Protein AF-A0A7C8ECW9-F1 (afdb_monomer)

Sequence (80 aa):
MDQAVGLRKKENNEIQMGSADSTAVSAPQKPVRVMAVSSGKGGVGKSNIVINLSIALDRMGLRTLIMDADLGLANIDVLL

Secondary structure (DSSP, 8-state):
--TTHHHHHHHHHHHHHTT---------PPPPP------SSTTS-HHHHHHHHHHHHHHTT---------SSS--HHHH-

Structure (mmCIF, N/CA/C/O backbone):
data_AF-A0A7C8ECW9-F1
#
_entry.id   AF-A0A7C8ECW9-F1
#
loop_
_atom_site.group_PDB
_atom_site.id
_atom_site.type_symbol
_atom_site.label_atom_id
_atom_site.label_alt_id
_atom_site.label_comp_id
_atom_site.label_asym_id
_atom_site.label_entity_id
_atom_site.label_seq_id
_atom_site.pdbx_PDB_ins_code
_atom_site.Cartn_x
_atom_site.Cartn_y
_atom_site.Cartn_z
_atom_site.occupancy
_atom_site.B_iso_or_equiv
_atom_site.auth_seq_id
_atom_site.auth_comp_id
_atom_site.auth_asym_id
_atom_site.auth_atom_id
_atom_site.pdbx_PDB_model_num
ATOM 1 N N . MET A 1 1 ? -54.095 35.106 35.891 1.00 50.09 1 MET A N 1
ATOM 2 C CA . MET A 1 1 ? -53.476 34.282 34.831 1.00 50.09 1 MET A CA 1
ATOM 3 C C . MET A 1 1 ? -52.109 34.885 34.543 1.00 50.09 1 MET A C 1
ATOM 5 O O . MET A 1 1 ? -52.053 35.945 33.938 1.00 50.09 1 MET A O 1
ATOM 9 N N . ASP A 1 2 ? -51.041 34.300 35.087 1.00 71.75 2 ASP A N 1
ATOM 10 C CA . ASP A 1 2 ? -49.663 34.780 34.894 1.00 71.75 2 ASP A CA 1
ATOM 11 C C . ASP A 1 2 ? -49.099 34.168 33.601 1.00 71.75 2 ASP A C 1
ATOM 13 O O . ASP A 1 2 ? -48.892 32.957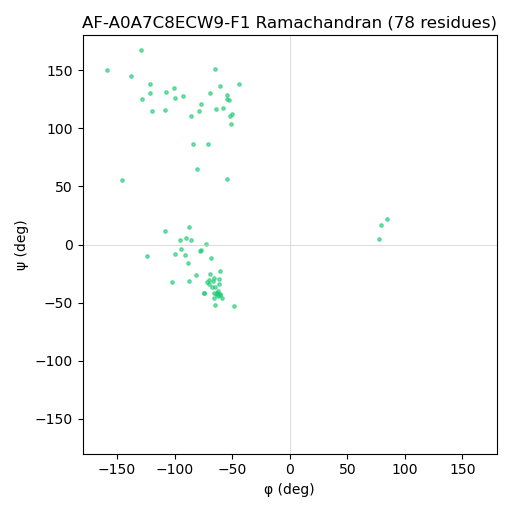 33.518 1.00 71.75 2 ASP A O 1
ATOM 17 N N . GLN A 1 3 ? -48.909 34.999 32.575 1.00 65.56 3 GLN A N 1
ATOM 18 C CA . GLN A 1 3 ? -48.443 34.583 31.246 1.00 65.56 3 GLN A CA 1
ATOM 19 C C . GLN A 1 3 ? -46.924 34.310 31.201 1.00 65.56 3 GLN A C 1
ATOM 21 O O . GLN A 1 3 ? -46.415 33.840 30.185 1.00 65.56 3 GLN A O 1
ATOM 26 N N . ALA A 1 4 ? -46.182 34.565 32.289 1.00 62.53 4 ALA A N 1
ATOM 27 C CA . ALA A 1 4 ? -44.721 34.447 32.316 1.00 62.53 4 ALA A CA 1
ATOM 28 C C . ALA A 1 4 ? -44.197 33.083 32.817 1.00 62.53 4 ALA A C 1
ATOM 30 O O . ALA A 1 4 ? -42.990 32.828 32.777 1.00 62.53 4 ALA A O 1
ATOM 31 N N . VAL A 1 5 ? -45.076 32.169 33.252 1.00 68.94 5 VAL A N 1
ATOM 32 C CA . VAL A 1 5 ? -44.683 30.845 33.787 1.00 68.94 5 VAL A CA 1
ATOM 33 C C . VAL A 1 5 ? -43.931 29.997 32.747 1.00 68.94 5 VAL A C 1
ATOM 35 O O . VAL A 1 5 ? -43.010 29.257 33.095 1.00 68.94 5 VAL A O 1
ATOM 38 N N . GLY A 1 6 ? -44.279 30.124 31.462 1.00 64.94 6 GLY A N 1
ATOM 39 C CA . GLY A 1 6 ? -43.624 29.395 30.370 1.00 64.94 6 GLY A CA 1
ATOM 40 C C . GLY A 1 6 ? -42.188 29.849 30.082 1.00 64.94 6 GLY A C 1
ATOM 41 O O . GLY A 1 6 ? -41.361 29.025 29.697 1.00 64.94 6 GLY A O 1
ATOM 42 N N . LEU A 1 7 ? -41.869 31.127 30.317 1.00 65.00 7 LEU A N 1
ATOM 43 C CA . LEU A 1 7 ? -40.528 31.683 30.093 1.00 65.00 7 LEU A CA 1
ATOM 44 C C . LEU A 1 7 ? -39.538 31.233 31.169 1.00 65.00 7 LEU A C 1
ATOM 46 O O . LEU A 1 7 ? -38.444 30.789 30.834 1.00 65.00 7 LEU A O 1
ATOM 50 N N . ARG A 1 8 ? -39.963 31.210 32.440 1.00 71.00 8 ARG A N 1
ATOM 51 C CA . ARG A 1 8 ? -39.133 30.700 33.550 1.00 71.00 8 ARG A CA 1
ATOM 52 C C . ARG A 1 8 ? -38.775 29.218 33.383 1.0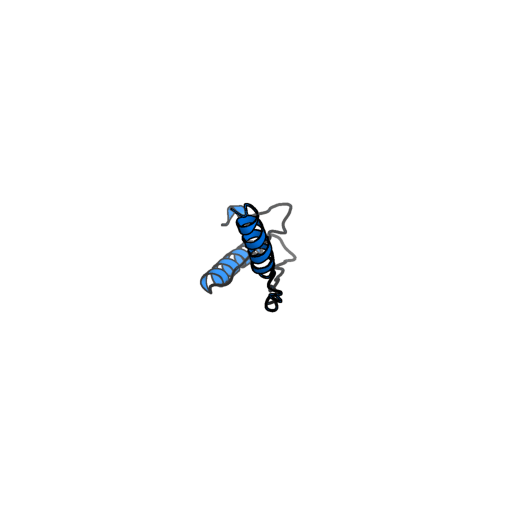0 71.00 8 ARG A C 1
ATOM 54 O O . ARG A 1 8 ? -37.717 28.779 33.818 1.00 71.00 8 ARG A O 1
ATOM 61 N N . LYS A 1 9 ? -39.643 28.433 32.726 1.00 62.91 9 LYS A N 1
ATOM 62 C CA . LYS A 1 9 ? -39.355 27.028 32.386 1.00 62.91 9 LYS A CA 1
ATOM 63 C C . LYS A 1 9 ? -38.324 26.877 31.266 1.00 62.91 9 LYS A C 1
ATOM 65 O O . LYS A 1 9 ? -37.595 25.895 31.289 1.00 62.91 9 LYS A O 1
ATOM 70 N N . LYS A 1 10 ? -38.258 27.807 30.306 1.00 61.94 10 LYS A N 1
ATOM 71 C CA . LYS A 1 10 ? -37.257 27.769 29.226 1.00 61.94 10 LYS A CA 1
ATOM 72 C C . LYS A 1 10 ? -35.868 28.165 29.720 1.00 61.94 10 LYS A C 1
ATOM 74 O O . LYS A 1 10 ? -34.920 27.455 29.417 1.00 61.94 10 LYS A O 1
ATOM 79 N N . GLU A 1 11 ? -35.777 29.191 30.560 1.00 62.75 11 GLU A N 1
ATOM 80 C CA . GLU A 1 11 ? -34.511 29.641 31.158 1.00 62.75 11 GLU A CA 1
ATOM 81 C C . GLU A 1 11 ? -33.850 28.535 32.004 1.00 62.75 11 GLU A C 1
ATOM 83 O O . GLU A 1 11 ? -32.670 28.234 31.842 1.00 62.75 11 GLU A O 1
ATOM 88 N N . ASN A 1 12 ? -34.637 27.816 32.816 1.00 59.06 12 ASN A N 1
ATOM 89 C CA . ASN A 1 12 ? -34.125 26.695 33.614 1.00 59.06 12 ASN A CA 1
ATOM 90 C C . ASN A 1 12 ? -33.718 25.471 32.773 1.00 59.06 12 ASN A C 1
ATOM 92 O O . ASN A 1 12 ? -32.883 24.684 33.214 1.00 59.06 12 ASN A O 1
ATOM 96 N N . ASN A 1 13 ? -34.299 25.295 31.581 1.00 57.22 13 ASN A N 1
ATOM 97 C CA . ASN A 1 13 ? -34.001 24.155 30.711 1.00 57.22 13 ASN A CA 1
ATOM 98 C C . ASN A 1 13 ? -32.797 24.434 29.792 1.00 57.22 13 ASN A C 1
ATOM 100 O O . ASN A 1 13 ? -32.026 23.524 29.504 1.00 57.22 13 ASN A O 1
ATOM 104 N N . GLU A 1 14 ? -32.582 25.691 29.390 1.00 56.72 14 GLU A N 1
ATOM 105 C CA . GLU A 1 14 ? -31.384 26.116 28.647 1.00 56.72 14 GLU A CA 1
ATOM 106 C C . GLU A 1 14 ? -30.116 26.023 29.512 1.00 56.72 14 GLU A C 1
ATOM 108 O O . GLU A 1 14 ? -29.083 25.555 29.031 1.00 56.72 14 GLU A O 1
ATOM 113 N N . ILE A 1 15 ? -30.207 26.336 30.812 1.00 57.38 15 ILE A N 1
ATOM 114 C CA . ILE A 1 15 ? -29.090 26.161 31.761 1.00 57.38 15 ILE A CA 1
ATOM 115 C C . ILE A 1 15 ? -28.730 24.672 31.949 1.00 57.38 15 ILE A C 1
ATOM 117 O O . ILE A 1 15 ? -27.571 24.342 32.196 1.00 57.38 15 ILE A O 1
ATOM 121 N N . GLN A 1 16 ? -29.688 23.753 31.786 1.00 56.06 16 GLN A N 1
ATOM 122 C CA . GLN A 1 16 ? -29.469 22.313 31.974 1.00 56.06 16 GLN A CA 1
ATOM 123 C C . GLN A 1 16 ? -28.983 21.592 30.700 1.00 56.06 16 GLN A C 1
ATOM 125 O O . GLN A 1 16 ? -28.443 20.492 30.792 1.00 56.06 16 GLN A O 1
ATOM 130 N N . MET A 1 17 ? -29.113 22.220 29.526 1.00 51.66 17 MET A N 1
ATOM 131 C CA . MET A 1 17 ? -28.725 21.647 28.227 1.00 51.66 17 MET A CA 1
ATOM 132 C C . MET A 1 17 ? -27.356 22.152 27.722 1.00 51.66 17 MET A C 1
ATOM 134 O O . MET A 1 17 ? -26.817 21.609 26.761 1.00 51.66 17 MET A O 1
ATOM 138 N N . GLY A 1 18 ? -26.766 23.150 28.394 1.00 46.47 18 GLY A N 1
ATOM 139 C CA . GLY A 1 18 ? -25.466 23.751 28.059 1.00 46.47 18 GLY A CA 1
ATOM 140 C C . GLY A 1 18 ? -24.227 23.113 28.705 1.00 46.47 18 GLY A C 1
ATOM 141 O O . GLY A 1 18 ? -23.134 23.645 28.546 1.00 46.47 18 GLY A O 1
ATOM 142 N N . SER A 1 19 ? -24.356 21.998 29.435 1.00 48.56 19 SER A N 1
ATOM 143 C CA . SER A 1 19 ? -23.237 21.343 30.146 1.00 48.56 19 SER A CA 1
ATOM 144 C C . SER A 1 19 ? -22.779 20.012 29.535 1.00 48.56 19 SER A C 1
ATOM 146 O O . SER A 1 19 ? -21.977 19.300 30.135 1.00 48.56 19 SER A O 1
ATOM 148 N N . ALA A 1 20 ? -23.242 19.682 28.325 1.00 54.28 20 ALA A N 1
ATOM 149 C CA . ALA A 1 20 ? -22.780 18.509 27.579 1.00 54.28 20 ALA A CA 1
ATOM 150 C C . ALA A 1 20 ? -21.536 18.781 26.711 1.00 54.28 20 ALA A C 1
ATOM 152 O O . ALA A 1 20 ? -21.192 17.950 25.873 1.00 54.28 20 ALA A O 1
ATOM 153 N N . ASP A 1 21 ? -20.825 19.893 26.929 1.00 48.44 21 ASP A N 1
ATOM 154 C CA . ASP A 1 21 ? -19.437 20.020 26.472 1.00 48.44 21 ASP A CA 1
ATOM 155 C C . ASP A 1 21 ? -18.532 19.298 27.475 1.00 48.44 21 ASP A C 1
ATOM 157 O O . ASP A 1 21 ? -17.776 19.868 28.264 1.00 48.44 21 ASP A O 1
ATOM 161 N N . SER A 1 22 ? -18.735 17.982 27.520 1.00 54.09 22 SER A N 1
ATOM 162 C CA . SER A 1 22 ? -17.852 17.044 28.178 1.00 54.09 22 SER A CA 1
ATOM 163 C C . SER A 1 22 ? -16.446 17.295 27.656 1.00 54.09 22 SER A C 1
ATOM 165 O O . SER A 1 22 ? -16.117 16.973 26.516 1.00 54.09 22 SER A O 1
ATOM 167 N N . THR A 1 23 ? -15.618 17.815 28.552 1.00 46.81 23 THR A N 1
ATOM 168 C CA . THR A 1 23 ? -14.162 17.717 28.619 1.00 46.81 23 THR A CA 1
ATOM 169 C C . THR A 1 23 ? -13.718 16.249 28.607 1.00 46.81 23 THR A C 1
ATOM 171 O O . THR A 1 23 ? -13.015 15.762 29.492 1.00 46.81 23 THR A O 1
ATOM 174 N N . ALA A 1 24 ? -14.133 15.506 27.583 1.00 57.53 24 ALA A N 1
ATOM 175 C CA . ALA A 1 24 ? -13.590 14.218 27.232 1.00 57.53 24 ALA A CA 1
ATOM 176 C C . ALA A 1 24 ? -12.196 14.500 26.683 1.00 57.53 24 ALA A C 1
ATOM 178 O O . ALA A 1 24 ? -11.996 14.700 25.486 1.00 57.53 24 ALA A O 1
ATOM 179 N N . VAL A 1 25 ? -11.227 14.566 27.594 1.00 57.78 25 VAL A N 1
ATOM 180 C CA . VAL A 1 25 ? -9.812 14.451 27.266 1.00 57.78 25 VAL A CA 1
ATOM 181 C C . VAL A 1 25 ? -9.702 13.186 26.420 1.00 57.78 25 VAL A C 1
ATOM 183 O O . VAL A 1 25 ? -9.877 12.080 26.937 1.00 57.78 25 VAL A O 1
ATOM 186 N N . SER A 1 26 ? -9.555 13.345 25.100 1.00 67.19 26 SER A N 1
ATOM 187 C CA . SER A 1 26 ? -9.531 12.211 24.182 1.00 67.19 26 SER A CA 1
ATOM 188 C C . SER A 1 26 ? -8.445 11.268 24.677 1.00 67.19 26 SER A C 1
ATOM 190 O O . SER A 1 26 ? -7.311 11.718 24.870 1.00 67.19 26 SER A O 1
ATOM 192 N N . ALA A 1 27 ? -8.789 9.999 24.918 1.00 69.69 27 ALA A N 1
ATOM 193 C CA . ALA A 1 27 ? -7.811 8.986 25.296 1.00 69.69 27 ALA A CA 1
ATOM 194 C C . ALA A 1 27 ? -6.569 9.134 24.399 1.00 69.69 27 ALA A C 1
ATOM 196 O O . ALA A 1 27 ? -6.745 9.395 23.203 1.00 69.69 27 ALA A O 1
ATOM 197 N N . PRO A 1 28 ? -5.342 9.016 24.944 1.00 66.06 28 PRO A N 1
ATOM 198 C CA . PRO A 1 28 ? -4.125 9.25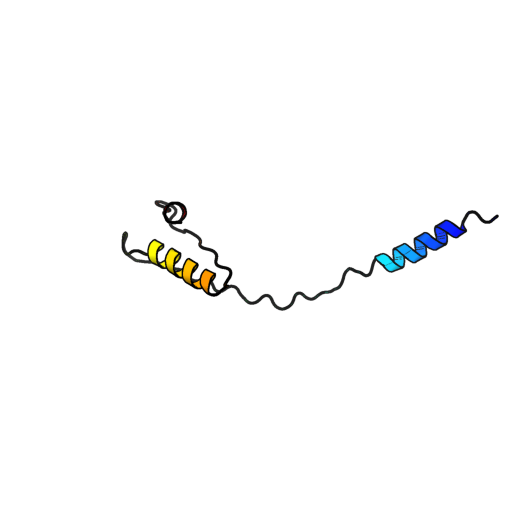3 24.180 1.00 66.06 28 PRO A CA 1
ATOM 199 C C . PRO A 1 28 ? -4.194 8.444 22.886 1.00 66.06 28 PRO A C 1
ATOM 201 O O . PRO A 1 28 ? -4.240 7.211 22.908 1.00 66.06 28 PRO A O 1
ATOM 204 N N . GLN A 1 29 ? -4.294 9.154 21.760 1.00 73.12 29 GLN A N 1
ATOM 205 C CA . GLN A 1 29 ? -4.355 8.545 20.441 1.00 73.12 29 GLN A CA 1
ATOM 206 C C . GLN A 1 29 ? -3.086 7.709 20.299 1.00 73.12 29 GLN A C 1
ATOM 208 O O . GLN A 1 29 ? -1.977 8.239 20.390 1.00 73.12 29 GLN A O 1
ATOM 213 N N . LYS A 1 30 ? -3.234 6.388 20.148 1.00 81.56 30 LYS A N 1
ATOM 214 C CA . LYS A 1 30 ? -2.077 5.525 19.901 1.00 81.56 30 LYS A CA 1
ATOM 215 C C . LYS A 1 30 ? -1.342 6.072 18.669 1.00 81.56 30 LYS A C 1
ATOM 217 O O . LYS A 1 30 ? -1.999 6.291 17.650 1.00 81.56 30 LYS A O 1
ATOM 222 N N . PRO A 1 31 ? -0.018 6.293 18.741 1.00 87.00 31 PRO A N 1
ATOM 223 C CA . PRO A 1 31 ? 0.725 6.835 17.614 1.00 87.00 31 PRO A CA 1
ATOM 224 C C . PRO A 1 31 ? 0.618 5.890 16.415 1.00 87.00 31 PRO A C 1
ATOM 226 O O . PRO A 1 31 ? 0.731 4.669 16.556 1.00 87.00 31 PRO A O 1
ATOM 229 N N . VAL A 1 32 ? 0.392 6.457 15.230 1.00 92.56 32 VAL A N 1
ATOM 230 C CA . VAL A 1 32 ? 0.363 5.696 13.978 1.00 92.56 32 VAL A CA 1
ATOM 231 C C . VAL A 1 32 ? 1.781 5.227 13.664 1.00 92.56 32 VAL A C 1
ATOM 233 O O . VAL A 1 32 ? 2.726 6.015 13.682 1.00 92.56 32 VAL A O 1
ATOM 236 N N . ARG A 1 33 ? 1.947 3.936 13.365 1.00 93.81 33 ARG A N 1
ATOM 237 C CA . ARG A 1 33 ? 3.227 3.406 12.886 1.00 93.81 33 ARG A CA 1
ATOM 238 C C . ARG A 1 33 ? 3.401 3.779 11.414 1.00 93.81 33 ARG A C 1
ATOM 240 O O . ARG A 1 33 ? 2.598 3.364 10.587 1.00 93.81 33 ARG A O 1
ATOM 247 N N . VAL A 1 34 ? 4.469 4.509 11.097 1.00 94.75 34 VAL A N 1
ATOM 248 C CA . VAL A 1 34 ? 4.817 4.915 9.726 1.00 94.75 34 VAL A CA 1
ATOM 249 C C . VAL A 1 34 ? 6.021 4.106 9.248 1.00 94.75 34 VAL A C 1
ATOM 251 O O . VAL A 1 34 ? 7.013 3.990 9.967 1.00 94.75 34 VAL A O 1
ATOM 254 N N . MET A 1 35 ? 5.933 3.531 8.046 1.00 94.81 35 MET A N 1
ATOM 255 C CA . MET A 1 35 ? 7.003 2.743 7.425 1.00 94.81 35 MET A CA 1
ATOM 256 C C . MET A 1 35 ? 7.271 3.259 6.010 1.00 94.81 35 MET A C 1
ATOM 258 O O . MET A 1 35 ? 6.356 3.323 5.195 1.00 94.81 35 MET A O 1
ATOM 262 N N . ALA A 1 36 ? 8.526 3.606 5.720 1.00 94.44 36 ALA A N 1
ATOM 263 C CA . ALA A 1 36 ? 8.968 3.987 4.383 1.00 94.44 36 ALA A CA 1
ATOM 264 C C . ALA A 1 36 ? 9.654 2.795 3.704 1.00 94.44 36 ALA A C 1
ATOM 266 O O . ALA A 1 36 ? 10.597 2.224 4.253 1.00 94.44 36 ALA A O 1
ATOM 267 N N . VAL A 1 37 ? 9.195 2.433 2.505 1.00 92.75 37 VAL A N 1
ATOM 268 C CA . VAL A 1 37 ? 9.794 1.371 1.685 1.00 92.75 37 VAL A CA 1
ATOM 269 C C . VAL A 1 37 ? 10.502 2.016 0.498 1.00 92.75 37 VAL A C 1
ATOM 271 O O . VAL A 1 37 ? 9.865 2.638 -0.347 1.00 92.75 37 VAL A O 1
ATOM 274 N N . SER A 1 38 ? 11.825 1.871 0.425 1.00 92.31 38 SER A N 1
ATOM 275 C CA . SER A 1 38 ? 12.661 2.472 -0.620 1.00 92.31 38 SER A CA 1
ATOM 276 C C . SER A 1 38 ? 13.590 1.443 -1.272 1.00 92.31 38 SER A C 1
ATOM 278 O O . SER A 1 38 ? 13.725 0.310 -0.812 1.00 92.31 38 SER A O 1
ATOM 280 N N . SER A 1 39 ? 14.208 1.812 -2.398 1.00 89.00 39 SER A N 1
ATOM 281 C CA . 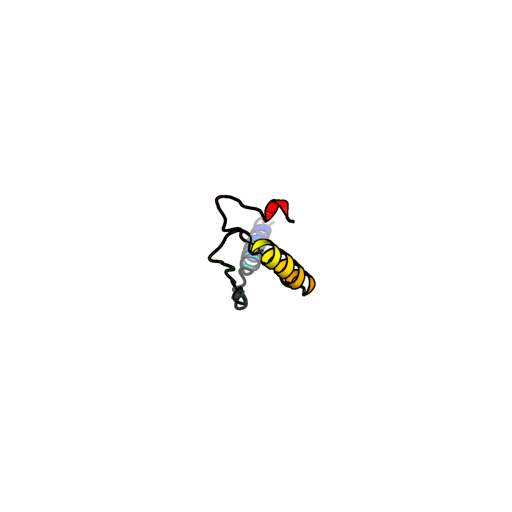SER A 1 39 ? 15.219 0.989 -3.072 1.00 89.00 39 SER A CA 1
ATOM 282 C C . SER A 1 39 ? 16.100 1.835 -3.979 1.00 89.00 39 SER A C 1
ATOM 284 O O . SER A 1 39 ? 15.590 2.755 -4.613 1.00 89.00 39 SER A O 1
ATOM 286 N N . GLY A 1 40 ? 17.355 1.432 -4.179 1.00 89.44 40 GLY A N 1
ATOM 287 C CA . GLY A 1 40 ? 18.267 2.103 -5.115 1.00 89.44 40 GLY A CA 1
ATOM 288 C C . GLY A 1 40 ? 18.063 1.776 -6.602 1.00 89.44 40 GLY A C 1
ATOM 289 O O . GLY A 1 40 ? 18.741 2.361 -7.437 1.00 89.44 40 GLY A O 1
ATOM 290 N N . LYS A 1 41 ? 17.170 0.839 -6.960 1.00 85.94 41 LYS A N 1
ATOM 291 C CA . LYS A 1 41 ? 16.963 0.390 -8.349 1.00 85.94 41 LYS A CA 1
ATOM 292 C C . LYS A 1 41 ? 15.477 0.219 -8.687 1.00 85.94 41 LYS A C 1
ATOM 294 O O . LYS A 1 41 ? 14.685 -0.218 -7.852 1.00 85.94 41 LYS A O 1
ATOM 299 N N . GLY A 1 42 ? 15.096 0.525 -9.927 1.00 86.69 42 GLY A N 1
ATOM 300 C CA . GLY A 1 42 ? 13.766 0.215 -10.463 1.00 86.69 42 GLY A CA 1
ATOM 301 C C . GLY A 1 42 ? 13.509 -1.295 -10.564 1.00 86.69 42 GLY A C 1
ATOM 302 O O . GLY A 1 42 ? 14.441 -2.081 -10.723 1.00 86.69 42 GLY A O 1
ATOM 303 N N . GLY A 1 43 ? 12.244 -1.712 -10.453 1.00 86.88 43 GL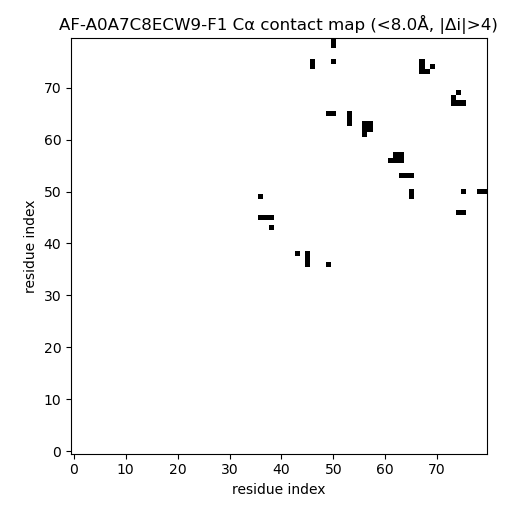Y A N 1
ATOM 304 C CA . GLY A 1 43 ? 11.834 -3.104 -10.697 1.00 86.88 43 GLY A CA 1
ATOM 305 C C . GLY A 1 43 ? 12.119 -4.120 -9.582 1.00 86.88 43 GLY A C 1
ATOM 306 O O . GLY A 1 43 ? 11.818 -5.293 -9.751 1.00 86.88 43 GLY A O 1
ATOM 307 N N . VAL A 1 44 ? 12.633 -3.711 -8.417 1.00 91.50 44 VAL A N 1
ATOM 308 C CA . VAL A 1 44 ? 12.905 -4.634 -7.288 1.00 91.50 44 VAL A CA 1
ATOM 309 C C . VAL A 1 44 ? 11.649 -5.141 -6.554 1.00 91.50 44 VAL A C 1
ATOM 311 O O . VAL A 1 44 ? 11.763 -5.865 -5.574 1.00 91.50 44 VAL A O 1
ATOM 314 N N . GLY A 1 45 ? 10.450 -4.726 -6.978 1.00 91.31 45 GLY A N 1
ATOM 315 C CA . GLY A 1 45 ? 9.190 -5.184 -6.382 1.00 91.31 45 GLY A CA 1
ATOM 316 C C . GLY A 1 45 ? 8.721 -4.429 -5.131 1.00 91.31 45 GLY A C 1
ATOM 317 O O . GLY A 1 45 ? 7.908 -4.966 -4.387 1.00 91.31 45 GLY A O 1
ATOM 318 N N . LYS A 1 46 ? 9.177 -3.185 -4.899 1.00 92.81 46 LYS A N 1
ATOM 319 C CA . LYS A 1 46 ? 8.732 -2.347 -3.760 1.00 92.81 46 LYS A CA 1
ATOM 320 C C . LYS A 1 46 ? 7.209 -2.309 -3.613 1.00 92.81 46 LYS A C 1
ATOM 322 O O . LYS A 1 46 ? 6.699 -2.633 -2.549 1.00 92.81 46 LYS A O 1
ATOM 327 N N . SER A 1 47 ? 6.500 -1.962 -4.688 1.00 91.06 47 SER A N 1
ATOM 328 C CA . SER A 1 47 ? 5.041 -1.826 -4.682 1.00 91.06 47 SER A CA 1
ATOM 329 C C . SER A 1 47 ? 4.353 -3.153 -4.354 1.00 91.06 47 SER A C 1
ATOM 331 O O . SER A 1 47 ? 3.452 -3.175 -3.526 1.00 91.06 47 SER A O 1
ATOM 333 N N . ASN A 1 48 ? 4.856 -4.277 -4.884 1.00 92.06 48 ASN A N 1
ATOM 334 C CA . ASN A 1 48 ? 4.346 -5.611 -4.545 1.00 92.06 48 ASN A CA 1
ATOM 335 C C . ASN A 1 48 ? 4.485 -5.917 -3.051 1.00 92.06 48 ASN A C 1
ATOM 337 O O . ASN A 1 48 ? 3.554 -6.449 -2.446 1.00 92.06 48 ASN A O 1
ATOM 341 N N . ILE A 1 49 ? 5.626 -5.576 -2.445 1.00 94.38 49 ILE A N 1
ATOM 342 C CA . ILE A 1 49 ? 5.831 -5.759 -1.003 1.00 94.38 49 ILE A CA 1
ATOM 343 C C . ILE A 1 49 ? 4.882 -4.858 -0.208 1.00 94.38 49 ILE A C 1
ATOM 345 O O . ILE A 1 49 ? 4.242 -5.343 0.720 1.00 94.38 49 ILE A O 1
ATOM 349 N N . VAL A 1 50 ? 4.758 -3.578 -0.575 1.00 94.75 50 VAL A N 1
ATOM 350 C CA . VAL A 1 50 ? 3.874 -2.616 0.107 1.00 94.75 50 VAL A CA 1
ATOM 351 C C . VAL A 1 50 ? 2.416 -3.083 0.072 1.00 94.75 50 VAL A C 1
ATOM 353 O O . VAL A 1 50 ? 1.760 -3.108 1.113 1.00 94.75 50 VAL A O 1
ATOM 356 N N . ILE A 1 51 ? 1.932 -3.527 -1.089 1.00 94.12 51 ILE A N 1
ATOM 357 C CA . ILE A 1 51 ? 0.557 -4.010 -1.270 1.00 94.12 51 ILE A CA 1
ATOM 358 C C . ILE A 1 51 ? 0.310 -5.273 -0.446 1.00 94.12 51 ILE A C 1
ATOM 360 O O . ILE A 1 51 ? -0.608 -5.300 0.371 1.00 94.12 51 ILE A O 1
ATOM 364 N N . ASN A 1 52 ? 1.156 -6.298 -0.575 1.00 95.56 52 ASN A N 1
ATOM 365 C CA . ASN A 1 52 ? 0.959 -7.546 0.169 1.00 95.56 52 ASN A CA 1
ATOM 366 C C . ASN A 1 52 ? 1.086 -7.349 1.685 1.00 95.56 52 ASN A C 1
ATOM 368 O O . ASN A 1 52 ? 0.331 -7.952 2.447 1.00 95.56 52 ASN A O 1
ATOM 372 N N . LEU A 1 53 ? 1.994 -6.474 2.129 1.00 95.88 53 LEU A N 1
ATOM 373 C CA . LEU A 1 53 ? 2.099 -6.103 3.536 1.00 95.88 53 LEU A CA 1
ATOM 374 C C . LEU A 1 53 ? 0.817 -5.419 4.017 1.00 95.88 53 LEU A C 1
ATOM 376 O O . LEU A 1 53 ? 0.327 -5.752 5.091 1.00 95.88 53 LEU A O 1
ATOM 380 N N . SER A 1 54 ? 0.244 -4.511 3.223 1.00 95.19 54 SER A N 1
ATOM 381 C CA . SER A 1 54 ? -1.007 -3.842 3.588 1.00 95.19 54 SER A CA 1
ATOM 382 C C . SER A 1 54 ? -2.185 -4.812 3.709 1.00 95.19 54 SER A C 1
ATOM 384 O O . SER A 1 54 ? -2.916 -4.746 4.692 1.00 95.19 54 SER A O 1
ATOM 386 N N . ILE A 1 55 ? -2.299 -5.780 2.791 1.00 95.62 55 ILE A N 1
ATOM 387 C CA . ILE A 1 55 ? -3.320 -6.835 2.832 1.00 95.62 55 ILE A CA 1
ATOM 388 C C . ILE A 1 55 ? -3.127 -7.713 4.072 1.00 95.62 55 ILE A C 1
ATOM 390 O O .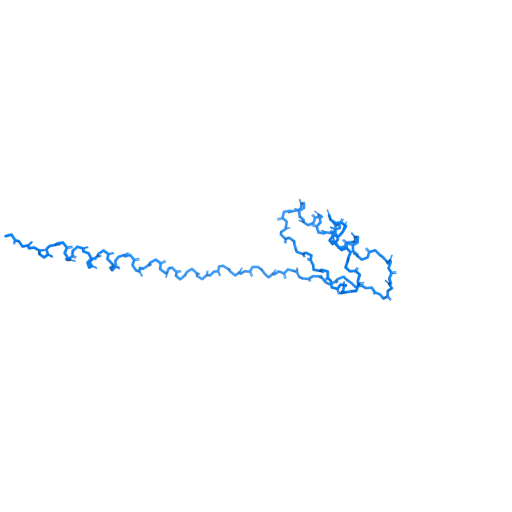 ILE A 1 55 ? -4.097 -8.081 4.731 1.00 95.62 55 ILE A O 1
ATOM 394 N N . ALA A 1 56 ? -1.883 -8.058 4.415 1.00 97.31 56 ALA A N 1
ATOM 395 C CA . ALA A 1 56 ? -1.595 -8.832 5.618 1.00 97.31 56 ALA A CA 1
ATOM 396 C C . ALA A 1 56 ? -1.978 -8.067 6.897 1.00 97.31 56 ALA A C 1
ATOM 398 O O . ALA A 1 56 ? -2.586 -8.653 7.790 1.00 97.31 56 ALA A O 1
ATOM 399 N N . LEU A 1 57 ? -1.672 -6.768 6.973 1.00 96.75 57 LEU A N 1
ATOM 400 C CA . LEU A 1 57 ? -2.039 -5.917 8.110 1.00 96.75 57 LEU A CA 1
ATOM 401 C C . LEU A 1 57 ? -3.561 -5.749 8.230 1.00 96.75 57 LEU A C 1
ATOM 403 O O . LEU A 1 57 ? -4.098 -5.864 9.332 1.00 96.75 57 LEU A O 1
ATOM 407 N N . ASP A 1 58 ? -4.260 -5.557 7.111 1.00 96.50 58 ASP A N 1
ATOM 408 C CA . ASP A 1 58 ? -5.723 -5.482 7.071 1.00 96.50 58 ASP A CA 1
ATOM 409 C C . ASP A 1 58 ? -6.375 -6.797 7.534 1.00 96.50 58 ASP A C 1
ATOM 411 O O . ASP A 1 58 ? -7.238 -6.794 8.412 1.00 96.50 58 ASP A O 1
ATOM 415 N N . ARG A 1 59 ? -5.861 -7.950 7.077 1.00 97.44 59 ARG A N 1
ATOM 416 C CA . ARG A 1 59 ? -6.288 -9.283 7.553 1.00 97.44 59 ARG A CA 1
ATOM 417 C C . ARG A 1 59 ? -6.055 -9.504 9.051 1.00 97.44 59 ARG A C 1
ATOM 419 O O . ARG A 1 59 ? -6.724 -10.343 9.648 1.00 97.44 59 ARG A O 1
ATOM 426 N N . MET A 1 60 ? -5.126 -8.770 9.664 1.00 97.38 60 MET A N 1
ATOM 427 C CA . MET A 1 60 ? -4.897 -8.764 11.116 1.00 97.38 60 MET A CA 1
ATOM 428 C C . MET A 1 60 ? -5.803 -7.767 11.865 1.00 97.38 60 MET A C 1
ATOM 430 O O . MET A 1 60 ? -5.661 -7.606 13.078 1.00 97.38 60 MET A O 1
ATOM 434 N N . GLY A 1 61 ? -6.723 -7.091 11.171 1.00 96.56 61 GLY A N 1
ATOM 435 C CA . GLY A 1 61 ? -7.642 -6.101 11.735 1.00 96.56 61 GLY A CA 1
ATOM 436 C C . GLY A 1 61 ? -7.017 -4.720 11.955 1.00 96.56 61 GLY A C 1
ATOM 437 O O . GLY A 1 61 ? -7.557 -3.915 12.718 1.00 96.56 61 GLY A O 1
ATOM 438 N N . LEU A 1 62 ? -5.867 -4.433 11.335 1.00 95.62 62 LEU A N 1
ATOM 439 C CA . LEU A 1 62 ? -5.188 -3.146 11.463 1.00 95.62 62 LEU A CA 1
ATOM 440 C C . LEU A 1 62 ? -5.611 -2.196 10.343 1.00 95.62 62 LEU A C 1
ATOM 442 O O . LEU A 1 62 ? -5.469 -2.497 9.160 1.00 95.62 62 LEU A O 1
ATOM 446 N N . ARG A 1 63 ? -6.042 -0.988 10.724 1.00 93.69 63 ARG A N 1
ATOM 447 C CA . ARG A 1 63 ? -6.276 0.098 9.764 1.00 93.69 63 A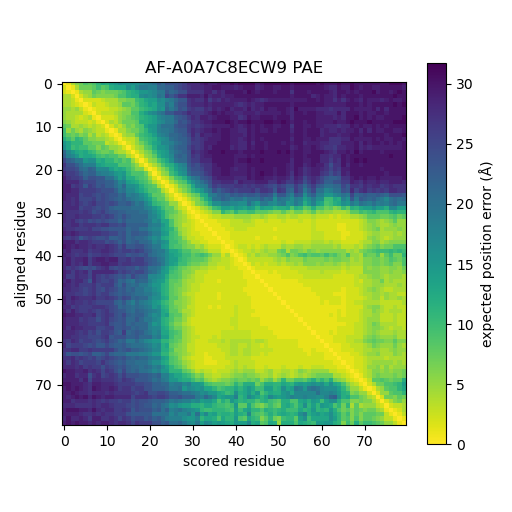RG A CA 1
ATOM 448 C C . ARG A 1 63 ? -4.956 0.483 9.105 1.00 93.69 63 ARG A C 1
ATOM 450 O O . ARG A 1 63 ? -4.052 0.968 9.787 1.00 93.69 63 ARG A O 1
ATOM 457 N N . THR A 1 64 ? -4.875 0.291 7.794 1.00 94.12 64 THR A N 1
ATOM 458 C CA . THR A 1 64 ? -3.658 0.511 7.009 1.00 94.12 64 THR A CA 1
ATOM 459 C C . THR A 1 64 ? -3.913 1.546 5.918 1.00 94.12 64 THR A C 1
ATOM 461 O O . THR A 1 64 ? -4.960 1.535 5.281 1.00 94.12 64 THR A O 1
ATOM 464 N N . LEU A 1 65 ? -2.951 2.447 5.713 1.00 93.75 65 LEU A N 1
ATOM 465 C CA . LEU A 1 65 ? -2.935 3.426 4.627 1.00 93.75 65 LEU A CA 1
ATOM 466 C C . LEU A 1 65 ? -1.668 3.199 3.803 1.00 93.75 65 LEU A C 1
ATOM 468 O O . LEU A 1 65 ? -0.574 3.140 4.366 1.00 93.75 65 LEU A O 1
ATOM 472 N N . ILE A 1 66 ? -1.817 3.104 2.484 1.00 93.38 66 ILE A N 1
ATOM 473 C CA . ILE A 1 66 ? -0.693 3.130 1.549 1.00 93.38 66 ILE A CA 1
ATOM 474 C C . ILE A 1 66 ? -0.602 4.530 0.945 1.00 93.38 66 ILE A C 1
ATOM 476 O O . ILE A 1 66 ? -1.608 5.099 0.532 1.00 93.38 66 ILE A O 1
ATOM 480 N N . MET A 1 67 ? 0.612 5.071 0.883 1.00 90.12 67 MET A N 1
ATOM 481 C CA . MET A 1 67 ? 0.921 6.302 0.159 1.00 90.12 67 MET A CA 1
ATOM 482 C C . MET A 1 67 ? 1.949 5.969 -0.919 1.00 90.12 67 MET A C 1
ATOM 484 O O . MET A 1 67 ? 3.067 5.569 -0.586 1.00 90.12 67 MET A O 1
ATOM 488 N N . ASP A 1 68 ? 1.576 6.108 -2.193 1.00 87.25 68 ASP A N 1
ATOM 489 C CA . ASP A 1 68 ? 2.532 5.980 -3.292 1.00 87.25 68 ASP A CA 1
ATOM 490 C C . ASP A 1 68 ? 3.332 7.284 -3.410 1.00 87.25 68 ASP A C 1
ATOM 492 O O . ASP A 1 68 ? 2.778 8.351 -3.670 1.00 87.25 68 ASP A O 1
ATOM 496 N N . ALA A 1 69 ? 4.634 7.204 -3.146 1.00 83.88 69 ALA A N 1
ATOM 497 C CA . ALA A 1 69 ? 5.556 8.330 -3.272 1.00 83.88 69 ALA A CA 1
ATOM 498 C C . ALA A 1 69 ? 6.282 8.337 -4.631 1.00 83.88 69 ALA A C 1
ATOM 500 O O . ALA A 1 69 ? 7.162 9.175 -4.848 1.00 83.88 69 ALA A O 1
ATOM 501 N N . ASP A 1 70 ? 5.947 7.412 -5.539 1.00 79.38 70 ASP A N 1
ATOM 502 C CA . ASP A 1 70 ? 6.474 7.387 -6.901 1.00 79.38 70 ASP A CA 1
ATOM 503 C C . ASP A 1 70 ? 5.655 8.328 -7.802 1.00 79.38 70 ASP A C 1
ATOM 505 O O . ASP A 1 70 ? 4.684 7.944 -8.446 1.00 79.38 70 ASP A O 1
ATOM 509 N N . LEU A 1 71 ? 6.039 9.608 -7.825 1.00 68.06 71 LEU A N 1
ATOM 510 C CA . LEU A 1 71 ? 5.332 10.657 -8.577 1.00 68.06 71 LEU A CA 1
ATOM 511 C C . LEU A 1 71 ? 5.431 10.506 -10.109 1.00 68.06 71 LEU A C 1
ATOM 513 O O . LEU A 1 71 ? 4.749 11.233 -10.828 1.00 68.06 71 LEU A O 1
ATOM 517 N N . GLY A 1 72 ? 6.305 9.627 -10.617 1.00 66.25 72 GLY A N 1
ATOM 518 C CA . GLY A 1 72 ? 6.559 9.469 -12.055 1.00 66.25 72 GLY A CA 1
ATOM 519 C C . GLY A 1 72 ? 5.885 8.250 -12.682 1.00 66.25 72 GLY A C 1
ATOM 520 O O . GLY A 1 72 ? 5.517 8.297 -13.854 1.00 66.25 72 GLY A O 1
ATOM 521 N N . LEU A 1 73 ? 5.736 7.167 -11.919 1.00 67.44 73 LEU A N 1
ATOM 522 C CA . LEU A 1 73 ? 5.137 5.904 -12.355 1.00 67.44 73 LEU A CA 1
ATOM 523 C C . LEU A 1 73 ? 4.379 5.279 -11.180 1.00 67.44 73 LEU A C 1
ATOM 525 O O . LEU A 1 73 ? 4.682 4.155 -10.771 1.00 67.44 73 LEU A O 1
ATOM 529 N N . ALA A 1 74 ? 3.438 6.026 -10.599 1.00 65.38 74 ALA A N 1
ATOM 530 C CA . ALA A 1 74 ? 2.557 5.477 -9.577 1.00 65.38 74 ALA A CA 1
ATOM 531 C C . ALA A 1 74 ? 1.908 4.202 -10.135 1.00 65.38 74 ALA A C 1
ATOM 533 O O . ALA A 1 74 ? 1.376 4.199 -11.244 1.00 65.38 74 ALA A O 1
ATOM 534 N N . ASN A 1 75 ? 2.072 3.098 -9.411 1.00 70.25 75 ASN A N 1
ATOM 535 C CA . ASN A 1 75 ? 1.615 1.776 -9.852 1.00 70.25 75 ASN A CA 1
ATOM 536 C C . ASN A 1 75 ? 0.672 1.139 -8.829 1.00 70.25 75 ASN A C 1
ATOM 538 O O . ASN A 1 75 ? 0.118 0.074 -9.088 1.00 70.25 75 ASN A O 1
ATOM 542 N N . ILE A 1 76 ? 0.537 1.722 -7.635 1.00 70.19 76 ILE A N 1
ATOM 543 C CA . ILE A 1 76 ? -0.224 1.102 -6.546 1.00 70.19 76 ILE A CA 1
ATOM 544 C C . ILE A 1 76 ? -1.729 1.102 -6.833 1.00 70.19 76 ILE A C 1
ATOM 546 O O . ILE A 1 76 ? -2.406 0.146 -6.473 1.00 70.19 76 ILE A O 1
ATOM 550 N N . ASP A 1 77 ? -2.234 2.130 -7.505 1.00 65.69 77 ASP A N 1
ATOM 551 C CA . ASP A 1 77 ? -3.628 2.256 -7.938 1.00 65.69 77 ASP A CA 1
ATOM 552 C C . ASP A 1 77 ? -4.031 1.223 -9.001 1.00 65.69 77 ASP A C 1
ATOM 554 O O . ASP A 1 77 ? -5.175 0.787 -9.016 1.00 65.69 77 ASP A O 1
ATOM 558 N N . VAL A 1 78 ? -3.101 0.799 -9.861 1.00 65.62 78 VAL A N 1
ATOM 559 C CA . VAL A 1 78 ? -3.340 -0.243 -10.879 1.00 65.62 78 VAL A CA 1
ATOM 560 C C . VAL A 1 78 ? -3.229 -1.660 -10.301 1.00 65.62 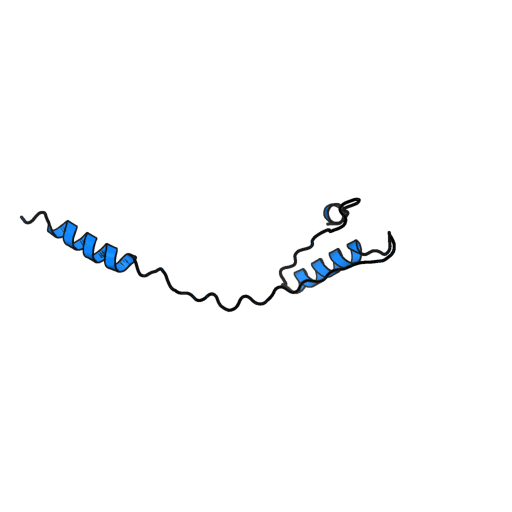78 VAL A C 1
ATOM 562 O O . VAL A 1 78 ? -3.796 -2.606 -10.846 1.00 65.62 78 VAL A O 1
ATOM 565 N N . LEU A 1 79 ? -2.450 -1.831 -9.231 1.00 69.06 79 LEU A N 1
ATOM 566 C CA . LEU A 1 79 ? -2.135 -3.135 -8.640 1.00 69.06 79 LEU A CA 1
ATOM 567 C C . LEU A 1 79 ? -3.112 -3.578 -7.530 1.00 69.06 79 LEU A C 1
ATOM 569 O O . LEU A 1 79 ? -2.998 -4.719 -7.074 1.00 69.06 79 LEU A O 1
ATOM 573 N N . LEU A 1 80 ? -4.013 -2.697 -7.080 1.00 60.12 80 LEU A N 1
ATOM 574 C CA . LEU A 1 80 ? -5.085 -2.970 -6.109 1.00 60.12 80 LEU A CA 1
ATOM 575 C C . LEU A 1 80 ? -6.420 -3.228 -6.816 1.00 60.12 80 LEU A C 1
ATOM 577 O O . LEU A 1 80 ? -7.143 -4.133 -6.341 1.00 60.12 80 LEU A O 1
#

Foldseek 3Di:
DDPCPVVVVVVVVVVVPPPPPPPPPDDPDDDDDDDDFDDPDPPPCSLVCQVVVQVVCVVVVHDDDDDQPPPPDRCNVVVD

Radius of gyration: 27.26 Å; Cα contacts (8 Å, |Δi|>4): 25; chains: 1; bounding box: 72×44×47 Å

Solvent-accessible surface area (backbone atoms only — not comparable to full-atom values): 5649 Å² total; per-residue (Å²): 136,77,85,59,64,68,55,60,53,48,57,60,48,55,67,70,66,70,69,78,78,66,84,68,75,71,73,83,74,77,80,80,88,85,84,88,89,83,72,99,59,87,89,78,48,65,63,60,51,54,51,54,50,42,54,54,40,42,76,71,73,41,93,73,84,87,80,84,82,48,88,88,68,69,51,62,84,81,75,108

pLDDT: mean 77.29, std 16.42, range [46.47, 97.44]

Mean predicted aligned error: 14.99 Å

=== Feature glossary ===
Legend for the data blocks above and below:

— What the protein is —

The amino-acid sequence is the protein's primary structure: the linear order of residues from the N-terminus to the C-terminus, written in one-letter code. Everything else here — the 3D coordinates, the secondary structure, the domain annotations — is ultimately a consequence of this string.

Functional annotations link the protein to curated databases. InterPro entries identify conserved domains and families by matching the sequence against member-database signatures (Pfam, PROSITE, CDD, …). Gene Ontology (GO) terms describe molecular function, biological process, and cellular component in a controlled vocabulary. CATH places the structure in a hierarchical fold classification (Class/Architecture/Topology/Homologous-superfamily). The organism is the source species.

— Where its atoms are —

Atomic coordinates in PDBx/mmCIF format — the same representation the Protein Data Bank distribut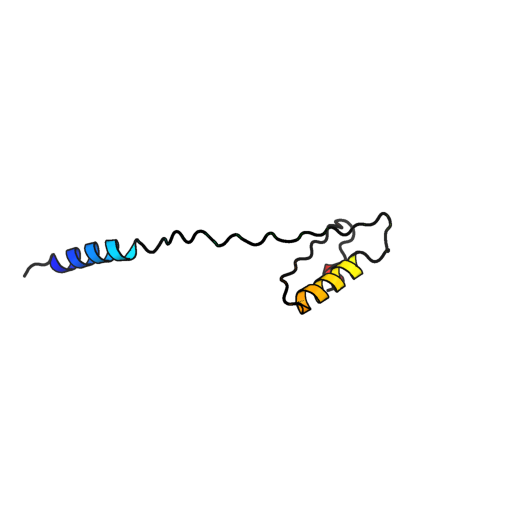es. Each line of the _atom_site loop places one backbone atom in Cartesian space (units: ångströms, origin: arbitrary).

The six renders are orthographic views along the three Cartesian axes in both directions. Representation (cartoon, sticks, or surface) and color scheme (sequence-rainbow or by-chain) vary across proteins so the training set covers all the common visualization conventions.

— Local backbone conformation —

Eight-state secondary structure (DSSP): H is the canonical α-helix, G the tighter 3₁₀-helix, I the wider π-helix; E/B are β-structure, T and S are turns and bends, and '-' is everything else. DSSP derives these from the pattern of main-chain N–H···O=C hydrogen bonds, not from the sequence.

Three-state secondary structure (P-SEA) collapses the eight DSSP classes into helix (a), strand (b), and coil (c). P-SEA assigns these from Cα geometry alone — distances and angles — without requiring backbone oxygens, so it works on any Cα trace.

φ (phi) and ψ (psi) are the two rotatable backbone dihedrals per residue: φ is the C(i-1)–N–Cα–C torsion, ψ is the N–Cα–C–N(i+1) torsion, both in degrees on (−180°, 180°]. α-helical residues cluster near (−60°, −45°); β-strand residues near (−120°, +130°). A Ramachandran plot is simply a scatter of (φ, ψ) for every residue.

— Global shape and packing —

The geometric summary reports three shape descriptors. Rg (radius of gyration) measures how spread out the Cα atoms are about their centre of mass; compact globular proteins have small Rg, elongated or unfolded ones large. Cα contacts (<8 Å, |i−j|>4) count long-range residue pairs in spatial proximity — high for tightly packed folds, near zero for rods or random coil. The bounding-box extents give the protein's footprint along x, y, z in Å.

SASA measures how much of the protein is reachable by solvent. It is computed by rolling a water-sized probe over the atomic surface and summing the exposed area (Å²). Per-residue SASA distinguishes core (buried, low SASA) from surface (exposed, high SASA) residues; total SASA is a whole-molecule size measure.

Plot images: a contact map (which residues are close in 3D, as an N×N binary image), a Ramachandran scatter (backbone torsion angles, revealing secondary-structure composition at a glance), and — for AlphaFold structures — a PAE heatmap (pairwise prediction confidence).

— Structural neighborhood —

A 3Di character summarizes, for each residue, the relative orientation of the Cα frame of its nearest spatial neighbor. Because it encodes fold topology rather than chemistry, 3Di alignments detect remote structural similarity that sequence alignment misses.

The Foldseek neighbor list gives the closest experimentally determined structures in the PDB, ranked by structural alignment. TM-score near 1 means near-identical fold; near 0.3 means only rough topology match. This is how one finds what a novel AlphaFold prediction most resembles in the solved-structure universe.

— Confidence and disorder —

For AlphaFold models, the B-factor field carries pLDDT — the model's own estimate of local accuracy on a 0–100 scale. Regions with pLDDT<50 should be treated as essentially unmodeled; they often correspond to intrinsically disordered segments.

Crystallographic B-factors measure how much each atom's electron density is smeared out, in Å². They rise in mobile loops and surface residues and fall in the buried interior. In AlphaFold models this column is repurposed to hold pLDDT instead.

Predicted Aligned Error (PAE) is an AlphaFold confidence matrix: entry (i, j) is the expected error in the position of residue j, in ångströms, when the prediction is superimposed on the true structure at residue i. Low PAE within a block of residues means that block is internally rigid and well-predicted; high PAE between two blocks means their relative placement is uncertain even if each block individually is confident.